Protein AF-A0A8H4PYW8-F1 (afdb_monomer_lite)

Structure (mmCIF, N/CA/C/O backbone):
data_AF-A0A8H4PYW8-F1
#
_entry.id   AF-A0A8H4PYW8-F1
#
loop_
_atom_site.group_PDB
_atom_site.id
_atom_site.type_symbol
_atom_site.label_atom_id
_atom_site.label_alt_id
_atom_site.label_comp_id
_atom_site.label_asym_id
_atom_site.label_entity_id
_atom_site.label_seq_id
_atom_site.pdbx_PDB_ins_code
_atom_site.Cartn_x
_atom_site.Cartn_y
_atom_site.Cartn_z
_atom_site.occupancy
_atom_site.B_iso_or_equiv
_atom_site.auth_seq_id
_atom_site.auth_comp_id
_atom_site.auth_asym_id
_atom_site.auth_atom_id
_atom_site.pdbx_PDB_model_num
ATOM 1 N N . MET A 1 1 ? -0.362 -22.012 23.861 1.00 47.41 1 MET A N 1
ATOM 2 C CA . MET A 1 1 ? -0.137 -21.809 22.407 1.00 47.41 1 MET A CA 1
ATOM 3 C C . MET A 1 1 ? -0.860 -20.597 21.807 1.00 47.41 1 MET A C 1
ATOM 5 O O . MET A 1 1 ? -0.408 -20.152 20.758 1.00 47.41 1 MET A O 1
ATOM 9 N N . LEU A 1 2 ? -1.910 -20.051 22.444 1.00 41.03 2 LEU A N 1
ATOM 10 C CA . LEU A 1 2 ? -2.675 -18.885 21.956 1.00 41.03 2 LEU A CA 1
ATOM 11 C C . LEU A 1 2 ? -2.054 -17.516 22.293 1.00 41.03 2 LEU A C 1
ATOM 13 O O . LEU A 1 2 ? -2.331 -16.542 21.608 1.00 41.03 2 LEU A O 1
ATOM 17 N N . ALA A 1 3 ? -1.161 -17.447 23.287 1.00 47.94 3 ALA A N 1
ATOM 18 C CA . ALA A 1 3 ? -0.503 -16.202 23.698 1.00 47.94 3 ALA A CA 1
ATOM 19 C C . ALA A 1 3 ? 0.300 -15.518 22.572 1.00 47.94 3 ALA A C 1
ATOM 21 O O . ALA A 1 3 ? 0.425 -14.303 22.570 1.00 47.94 3 ALA A O 1
ATOM 22 N N . ARG A 1 4 ? 0.776 -16.276 21.571 1.00 52.59 4 ARG A N 1
ATOM 23 C CA . ARG A 1 4 ? 1.506 -15.727 20.413 1.00 52.59 4 ARG A CA 1
ATOM 24 C C . ARG A 1 4 ? 0.641 -14.874 19.475 1.00 52.59 4 ARG A C 1
ATOM 26 O O . ARG A 1 4 ? 1.182 -14.115 18.685 1.00 52.59 4 ARG A O 1
ATOM 33 N N . PHE A 1 5 ? -0.682 -15.043 19.531 1.00 51.72 5 PHE A N 1
ATOM 34 C CA . PHE A 1 5 ? -1.642 -14.228 18.780 1.00 51.72 5 PHE A CA 1
ATOM 35 C C . PHE A 1 5 ? -2.118 -13.019 19.594 1.00 51.72 5 PHE A C 1
ATOM 37 O O . PHE A 1 5 ? -2.719 -12.105 19.044 1.00 51.72 5 PHE A O 1
ATOM 44 N N . ALA A 1 6 ? -1.843 -13.008 20.900 1.00 48.66 6 ALA A N 1
ATOM 45 C CA . ALA A 1 6 ? -2.397 -12.068 21.861 1.00 48.66 6 ALA A CA 1
ATOM 46 C C . ALA A 1 6 ? -1.345 -11.068 22.360 1.00 48.66 6 ALA A C 1
ATOM 48 O O . ALA A 1 6 ? -1.242 -10.858 23.557 1.00 48.66 6 ALA A O 1
ATOM 49 N N . THR A 1 7 ? -0.553 -10.457 21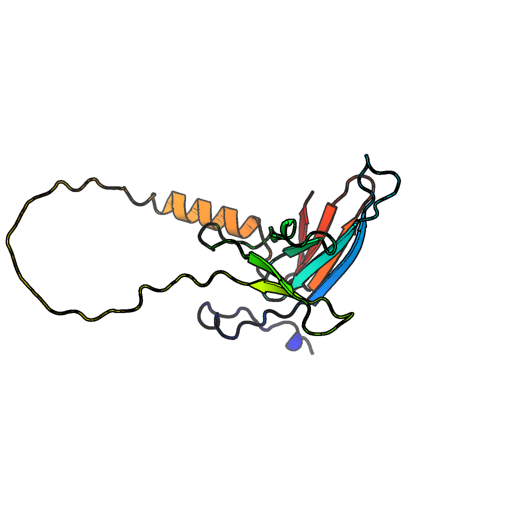.478 1.00 50.84 7 THR A N 1
ATOM 50 C CA . THR A 1 7 ? 0.334 -9.341 21.860 1.00 50.84 7 THR A CA 1
ATOM 51 C C . THR A 1 7 ? 0.672 -8.480 20.642 1.00 50.84 7 THR A C 1
ATOM 53 O O . THR A 1 7 ? 1.490 -8.886 19.818 1.00 50.84 7 THR A O 1
ATOM 56 N N . ASN A 1 8 ? 0.013 -7.329 20.481 1.00 47.19 8 ASN A N 1
ATOM 57 C CA . ASN A 1 8 ? 0.665 -6.006 20.472 1.00 47.19 8 ASN A CA 1
ATOM 58 C C . ASN A 1 8 ? -0.375 -4.896 20.210 1.00 47.19 8 ASN A C 1
ATOM 60 O O . ASN A 1 8 ? -0.427 -4.290 19.145 1.00 47.19 8 ASN A O 1
ATOM 64 N N . LEU A 1 9 ? -1.222 -4.615 21.204 1.00 48.62 9 LEU A N 1
ATOM 65 C CA . LEU A 1 9 ? -1.834 -3.289 21.320 1.00 48.62 9 LEU A CA 1
ATOM 66 C C . LEU A 1 9 ? -0.741 -2.361 21.869 1.00 48.62 9 LEU A C 1
ATOM 68 O O . LEU A 1 9 ? -0.713 -2.078 23.063 1.00 48.62 9 LEU A O 1
ATOM 72 N N . GLU A 1 10 ? 0.231 -1.992 21.030 1.00 50.31 10 GLU A N 1
ATOM 73 C CA . GLU A 1 10 ? 1.300 -1.079 21.439 1.00 50.31 10 GLU A CA 1
ATOM 74 C C . GLU A 1 10 ? 0.676 0.260 21.838 1.00 50.31 10 GLU A C 1
ATOM 76 O O . GLU A 1 10 ? 0.009 0.940 21.055 1.00 50.31 10 GLU A O 1
ATOM 81 N N . SER A 1 11 ? 0.867 0.615 23.105 1.00 42.97 11 SER A N 1
ATOM 82 C CA . SER A 1 11 ? 0.660 1.955 23.633 1.00 42.97 11 SER A CA 1
ATOM 83 C C . SER A 1 11 ? 1.424 2.968 22.776 1.00 42.97 11 SER A C 1
ATOM 85 O O . SER A 1 11 ? 2.576 2.727 22.434 1.00 42.97 11 SER A O 1
ATOM 87 N N . ASN A 1 12 ? 0.783 4.106 22.487 1.00 48.06 12 ASN A N 1
ATOM 88 C CA . ASN A 1 12 ? 1.201 5.252 21.652 1.00 48.06 12 ASN A CA 1
ATOM 89 C C . ASN A 1 12 ? 2.657 5.782 21.784 1.00 48.06 12 ASN A C 1
ATOM 91 O O . ASN A 1 12 ? 2.986 6.777 21.145 1.00 48.06 12 ASN A O 1
ATOM 95 N N . ASN A 1 13 ? 3.520 5.188 22.611 1.00 44.41 13 ASN A N 1
ATOM 96 C CA . ASN A 1 13 ? 4.840 5.698 22.974 1.00 44.41 13 ASN A CA 1
ATOM 97 C C . ASN A 1 13 ? 6.031 5.013 22.269 1.00 44.41 13 ASN A C 1
ATOM 99 O O . ASN A 1 13 ? 7.148 5.501 22.404 1.00 44.41 13 ASN A O 1
ATOM 103 N N . ASP A 1 14 ? 5.816 3.951 21.480 1.00 44.81 14 ASP A N 1
ATOM 104 C CA . ASP A 1 14 ? 6.881 3.244 20.737 1.00 44.81 14 ASP A CA 1
ATOM 105 C C . ASP A 1 14 ? 6.972 3.638 19.250 1.00 44.81 14 ASP A C 1
ATOM 107 O O . ASP A 1 14 ? 7.522 2.908 18.431 1.00 44.81 14 ASP A O 1
ATOM 111 N N . ALA A 1 15 ? 6.508 4.831 18.860 1.00 51.25 15 ALA A N 1
ATOM 112 C CA . ALA A 1 15 ? 6.540 5.293 17.461 1.00 51.25 15 ALA A CA 1
ATOM 113 C C . ALA A 1 15 ? 7.945 5.271 16.801 1.00 51.25 15 ALA A C 1
ATOM 115 O O . ALA A 1 15 ? 8.048 5.293 15.571 1.00 51.25 15 ALA A O 1
ATOM 116 N N . ALA A 1 16 ? 9.019 5.222 17.601 1.00 48.22 16 ALA A N 1
ATOM 117 C CA . ALA A 1 16 ? 10.402 5.098 17.138 1.00 48.22 16 ALA A CA 1
ATOM 118 C C . ALA A 1 16 ? 10.855 3.647 16.855 1.00 48.22 16 ALA A C 1
ATOM 120 O O . ALA A 1 16 ? 11.781 3.470 16.069 1.00 48.22 16 ALA A O 1
ATOM 121 N N . ASN A 1 17 ? 10.211 2.638 17.459 1.00 46.22 17 ASN A N 1
ATOM 122 C CA . ASN A 1 17 ? 10.558 1.211 17.349 1.00 46.22 17 ASN A CA 1
ATOM 1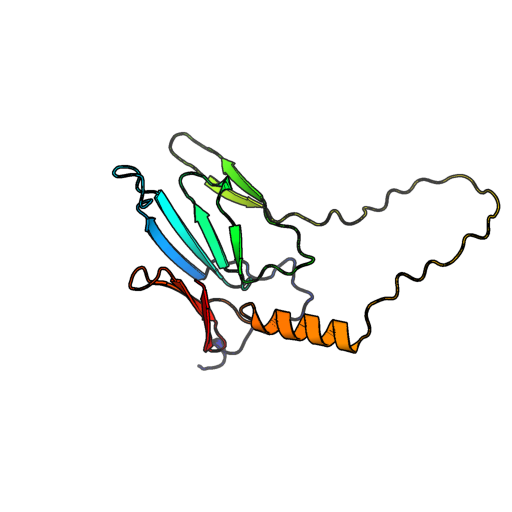23 C C . ASN A 1 17 ? 9.389 0.316 16.908 1.00 46.22 17 ASN A C 1
ATOM 125 O O 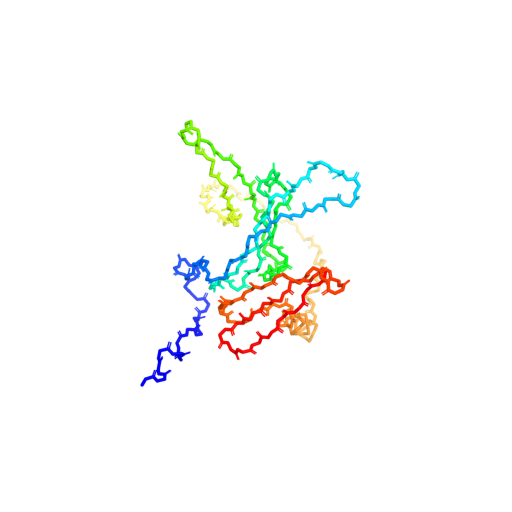. ASN A 1 17 ? 9.567 -0.898 16.817 1.00 46.22 17 ASN A O 1
ATOM 129 N N . ALA A 1 18 ? 8.220 0.896 16.624 1.00 55.94 18 ALA A N 1
ATOM 130 C CA . ALA A 1 18 ? 7.078 0.173 16.093 1.00 55.94 18 ALA A CA 1
ATOM 131 C C . ALA A 1 18 ? 7.517 -0.618 14.857 1.00 55.94 18 ALA A C 1
ATOM 133 O O . ALA A 1 18 ? 8.117 -0.062 13.929 1.00 55.94 18 ALA A O 1
ATOM 134 N N . ASP A 1 19 ? 7.243 -1.920 14.871 1.00 64.75 19 ASP A N 1
ATOM 135 C CA . ASP A 1 19 ? 7.465 -2.808 13.739 1.00 64.75 19 ASP A CA 1
ATOM 136 C C . ASP A 1 19 ? 6.820 -2.167 12.495 1.00 64.75 19 ASP A C 1
ATOM 138 O O . ASP A 1 19 ? 5.608 -1.984 12.435 1.00 64.75 19 ASP A O 1
ATOM 142 N N . ARG A 1 20 ? 7.633 -1.748 11.518 1.00 70.00 20 ARG A N 1
ATOM 143 C CA . ARG A 1 20 ? 7.171 -1.280 10.194 1.00 70.00 20 ARG A CA 1
ATOM 144 C C . ARG A 1 20 ? 7.346 -2.368 9.138 1.00 70.00 20 ARG A C 1
ATOM 146 O O . ARG A 1 20 ? 7.391 -2.080 7.944 1.00 70.00 20 ARG A O 1
ATOM 153 N N . GLY A 1 21 ? 7.513 -3.614 9.577 1.00 84.69 21 GLY A N 1
ATOM 154 C CA . GLY A 1 21 ? 7.703 -4.754 8.704 1.00 84.69 21 GLY A CA 1
ATOM 155 C C . GLY A 1 21 ? 6.516 -4.933 7.767 1.00 84.69 21 GLY A C 1
ATOM 156 O O . GLY A 1 21 ? 5.359 -4.964 8.198 1.00 84.69 21 GLY A O 1
ATOM 157 N N . VAL A 1 22 ? 6.827 -5.083 6.481 1.00 92.81 22 VAL A N 1
ATOM 158 C CA . VAL A 1 22 ? 5.880 -5.578 5.483 1.00 92.81 22 VAL A CA 1
ATOM 159 C C . VAL A 1 22 ? 5.548 -7.025 5.835 1.00 92.81 22 VAL A C 1
ATOM 161 O O . VAL A 1 22 ? 6.446 -7.841 6.044 1.00 92.81 22 VAL A O 1
ATOM 164 N N . ARG A 1 23 ? 4.255 -7.334 5.925 1.00 94.56 23 ARG A N 1
ATOM 165 C CA . ARG A 1 23 ? 3.742 -8.677 6.250 1.00 94.56 23 ARG A CA 1
ATOM 166 C C . ARG A 1 23 ? 2.848 -9.239 5.157 1.00 94.56 23 ARG A C 1
ATOM 168 O O . ARG A 1 23 ? 2.787 -10.451 5.004 1.00 94.56 23 ARG A O 1
ATOM 175 N N . ALA A 1 24 ? 2.218 -8.356 4.393 1.00 96.62 24 ALA A N 1
ATOM 176 C CA . ALA A 1 24 ? 1.408 -8.679 3.237 1.00 96.62 24 ALA A CA 1
ATOM 177 C C . ALA A 1 24 ? 2.003 -7.996 2.008 1.00 96.62 24 ALA A C 1
ATOM 179 O O . ALA A 1 24 ? 2.337 -6.808 2.049 1.00 96.62 24 ALA A O 1
ATOM 180 N N . MET A 1 25 ? 2.132 -8.741 0.919 1.00 96.56 25 MET A N 1
ATOM 181 C CA . MET A 1 25 ? 2.643 -8.229 -0.343 1.00 96.56 25 MET A CA 1
ATOM 182 C C . MET A 1 25 ? 2.008 -8.995 -1.493 1.00 96.56 25 MET A C 1
ATOM 184 O O . MET A 1 25 ? 2.041 -10.222 -1.523 1.00 96.56 25 MET A O 1
ATOM 188 N N . VAL A 1 26 ? 1.506 -8.255 -2.470 1.00 96.56 26 VAL A N 1
ATOM 189 C CA . VAL A 1 26 ? 1.075 -8.782 -3.762 1.00 96.56 26 VAL A CA 1
ATOM 190 C C . VAL A 1 26 ? 1.822 -8.041 -4.856 1.00 96.56 26 VAL A C 1
ATOM 192 O O . VAL A 1 26 ? 2.078 -6.841 -4.753 1.00 96.56 26 VAL A O 1
ATOM 195 N N . VAL A 1 27 ? 2.181 -8.767 -5.903 1.00 95.19 27 VAL A N 1
ATOM 196 C CA . VAL A 1 27 ? 2.810 -8.227 -7.106 1.00 95.19 27 VAL A CA 1
ATOM 197 C C . VAL A 1 27 ? 1.962 -8.609 -8.299 1.00 95.19 27 VAL A C 1
ATOM 199 O O . VAL A 1 27 ? 1.400 -9.703 -8.342 1.00 95.19 27 VAL A O 1
ATOM 202 N N . GLY A 1 28 ? 1.875 -7.713 -9.267 1.00 91.69 28 GLY A N 1
ATOM 203 C CA . GLY A 1 28 ? 1.091 -7.946 -10.465 1.00 91.69 28 GLY A CA 1
ATOM 204 C C . GLY A 1 28 ? 1.584 -7.109 -11.627 1.00 91.69 28 GLY A C 1
ATOM 205 O O . GLY A 1 28 ? 2.486 -6.278 -11.500 1.00 91.69 28 GLY A O 1
ATOM 206 N N . THR A 1 29 ? 0.983 -7.353 -12.782 1.00 89.62 29 THR A N 1
ATOM 207 C CA . THR A 1 29 ? 1.190 -6.538 -13.974 1.00 89.62 29 THR A CA 1
ATOM 208 C C . THR A 1 29 ? -0.166 -6.119 -14.503 1.00 89.62 29 THR A C 1
ATOM 210 O O . THR A 1 29 ? -0.926 -6.977 -14.940 1.00 89.62 29 THR A O 1
ATOM 213 N N . GLY A 1 30 ? -0.462 -4.824 -14.478 1.00 77.56 30 GLY A N 1
ATOM 214 C CA . GLY A 1 30 ? -1.684 -4.283 -15.063 1.00 77.56 30 GLY A CA 1
ATOM 215 C C . GLY A 1 30 ? -1.475 -3.951 -16.537 1.00 77.56 30 GLY A C 1
ATOM 216 O O . GLY A 1 30 ? -0.407 -3.463 -16.917 1.00 77.56 30 GLY A O 1
ATOM 217 N N . ALA A 1 31 ? -2.484 -4.196 -17.368 1.00 66.38 31 ALA A N 1
ATOM 218 C CA . ALA A 1 31 ? -2.585 -3.548 -18.670 1.00 66.38 31 ALA A CA 1
ATOM 219 C C . ALA A 1 31 ? -3.306 -2.211 -18.467 1.00 66.38 31 ALA A C 1
ATOM 221 O O . ALA A 1 31 ? -4.386 -2.181 -17.881 1.00 66.38 31 ALA A O 1
ATOM 222 N N . ALA A 1 32 ? -2.724 -1.102 -18.923 1.00 59.47 32 ALA A N 1
ATOM 223 C CA . ALA A 1 32 ? -3.515 0.112 -19.080 1.00 59.47 32 ALA A CA 1
ATOM 224 C C . ALA A 1 32 ? -4.511 -0.148 -20.223 1.00 59.47 32 ALA A C 1
ATOM 226 O O . ALA A 1 32 ? -4.072 -0.499 -21.317 1.00 59.47 32 ALA A O 1
ATOM 227 N N . GLU A 1 33 ? -5.816 -0.002 -19.973 1.00 57.84 33 GLU A N 1
ATOM 228 C CA . GLU A 1 33 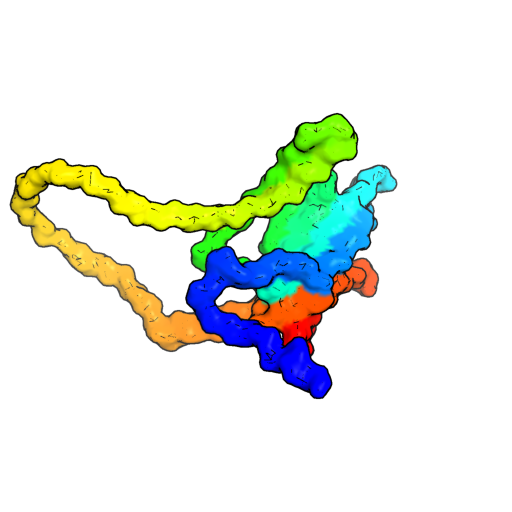? -6.908 -0.273 -20.935 1.00 57.84 33 GLU A CA 1
ATOM 229 C C . GLU A 1 33 ? -6.652 0.334 -22.337 1.00 57.84 33 GLU A C 1
ATOM 231 O O . GLU A 1 33 ? -7.022 -0.255 -23.351 1.00 57.84 33 GLU A O 1
ATOM 236 N N . ASP A 1 34 ? -5.918 1.452 -22.409 1.00 57.19 34 ASP A N 1
ATOM 237 C CA . ASP A 1 34 ? -5.612 2.174 -23.651 1.00 57.19 34 ASP A CA 1
ATOM 238 C C . ASP A 1 34 ? -4.226 1.883 -24.268 1.00 57.19 34 ASP A C 1
ATOM 240 O O . ASP A 1 34 ? -3.918 2.373 -25.357 1.00 57.19 34 ASP A O 1
ATOM 244 N N . SER A 1 35 ? -3.362 1.093 -23.619 1.00 52.25 35 SER A N 1
ATOM 245 C CA . SER A 1 35 ? -1.998 0.828 -24.097 1.00 52.25 35 SER A CA 1
ATOM 246 C C . SER A 1 35 ? -1.780 -0.661 -24.330 1.00 52.25 35 SER A C 1
ATOM 248 O O . SER A 1 35 ? -1.434 -1.414 -23.423 1.00 52.25 35 SER A O 1
ATOM 250 N N . ARG A 1 36 ? -1.955 -1.085 -25.587 1.00 53.31 36 ARG A N 1
ATOM 251 C CA . ARG A 1 36 ? -1.866 -2.493 -26.014 1.00 53.31 36 ARG A CA 1
ATOM 252 C C . ARG A 1 36 ? -0.519 -3.171 -25.715 1.00 53.31 36 ARG A C 1
ATOM 254 O O . ARG A 1 36 ? -0.464 -4.394 -25.768 1.00 53.31 36 ARG A O 1
ATOM 261 N N . ASP A 1 37 ? 0.517 -2.414 -25.342 1.00 54.84 37 ASP A N 1
ATOM 262 C CA . ASP A 1 37 ? 1.886 -2.923 -25.219 1.00 54.84 37 ASP A CA 1
ATOM 263 C C . ASP A 1 37 ? 2.595 -2.613 -23.885 1.00 54.84 37 ASP A C 1
ATOM 265 O O . ASP A 1 37 ? 3.654 -3.185 -23.623 1.00 54.84 37 ASP A O 1
ATOM 269 N N . VAL A 1 38 ? 2.046 -1.762 -23.003 1.00 59.88 38 VAL A N 1
ATOM 270 C CA . VAL A 1 38 ? 2.731 -1.397 -21.746 1.00 59.88 38 VAL A CA 1
ATOM 271 C C . VAL A 1 38 ? 2.070 -2.080 -20.554 1.00 59.88 38 VAL A C 1
ATOM 273 O O . VAL A 1 38 ? 1.098 -1.596 -19.978 1.00 59.88 38 VAL A O 1
ATOM 276 N N . ARG A 1 39 ? 2.631 -3.229 -20.163 1.00 69.56 39 ARG A N 1
ATOM 277 C CA . ARG A 1 39 ? 2.326 -3.852 -18.872 1.00 69.56 39 ARG A CA 1
ATOM 278 C C . ARG A 1 39 ? 3.065 -3.102 -17.772 1.00 69.56 39 ARG A C 1
ATOM 280 O O . ARG A 1 39 ? 4.295 -3.107 -17.734 1.00 69.56 39 ARG A O 1
ATOM 287 N N . HIS A 1 40 ? 2.318 -2.483 -16.870 1.00 83.06 40 HIS A N 1
ATOM 288 C CA . HIS A 1 40 ? 2.874 -1.801 -15.710 1.00 83.06 40 HIS A CA 1
ATOM 289 C C . H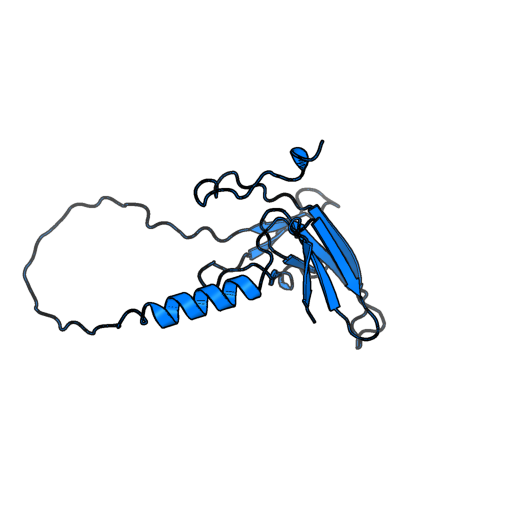IS A 1 40 ? 3.009 -2.797 -14.564 1.00 83.06 40 HIS A C 1
ATOM 291 O O . HIS A 1 40 ? 2.011 -3.326 -14.073 1.00 83.06 40 HIS A O 1
ATOM 297 N N . ALA A 1 41 ? 4.246 -3.080 -14.157 1.00 91.00 41 ALA A N 1
ATOM 298 C CA . ALA A 1 41 ? 4.494 -3.858 -12.953 1.00 91.00 41 ALA A CA 1
ATOM 299 C C . ALA A 1 41 ? 4.153 -3.011 -11.726 1.00 91.00 41 ALA A C 1
ATOM 301 O O . ALA A 1 41 ? 4.609 -1.873 -11.599 1.00 91.00 41 ALA A O 1
ATOM 302 N N . TYR A 1 42 ? 3.374 -3.583 -10.819 1.00 93.75 42 TYR A N 1
ATOM 303 C CA . TYR A 1 42 ? 3.005 -2.941 -9.571 1.00 93.75 42 TYR A CA 1
ATOM 304 C C . TYR A 1 42 ? 3.176 -3.898 -8.398 1.00 93.75 42 TYR A C 1
ATOM 306 O O . TYR A 1 42 ? 3.258 -5.121 -8.544 1.00 93.75 42 TYR A O 1
ATOM 314 N N . MET A 1 43 ? 3.203 -3.313 -7.211 1.00 95.94 43 MET A N 1
ATOM 315 C CA . MET A 1 43 ? 3.175 -4.027 -5.950 1.00 95.94 43 MET A CA 1
ATOM 316 C C . MET A 1 43 ? 2.192 -3.328 -5.015 1.00 95.94 43 MET A C 1
ATOM 318 O O . MET A 1 43 ? 2.102 -2.105 -5.007 1.00 95.94 43 MET A O 1
ATOM 322 N N . ALA A 1 44 ? 1.466 -4.086 -4.204 1.00 96.69 44 ALA A N 1
ATOM 323 C CA . ALA A 1 44 ? 0.744 -3.537 -3.067 1.00 96.69 44 ALA A CA 1
ATOM 324 C C . ALA A 1 44 ? 1.216 -4.218 -1.785 1.00 96.69 44 ALA A C 1
ATOM 326 O O . ALA A 1 44 ? 1.458 -5.424 -1.767 1.00 96.69 44 ALA A O 1
ATOM 327 N N . THR A 1 45 ? 1.393 -3.437 -0.723 1.00 97.06 45 THR A N 1
ATOM 328 C CA . THR A 1 45 ? 1.952 -3.927 0.543 1.00 97.06 45 THR A CA 1
ATOM 329 C C . THR A 1 45 ? 1.134 -3.463 1.732 1.00 97.06 45 THR A C 1
ATOM 331 O O . THR A 1 45 ? 0.665 -2.325 1.745 1.00 97.06 45 THR A O 1
ATOM 334 N N . GLY A 1 46 ? 1.072 -4.300 2.761 1.00 96.19 46 GLY A N 1
ATOM 335 C CA . GLY A 1 46 ? 0.549 -3.970 4.082 1.00 96.19 46 GLY A CA 1
ATOM 336 C C . GLY A 1 46 ? 1.428 -4.548 5.187 1.00 96.19 46 GLY A C 1
ATOM 337 O O . GLY A 1 46 ? 2.228 -5.463 4.956 1.00 96.19 46 GLY A O 1
ATOM 338 N N . GLY A 1 47 ? 1.311 -4.016 6.400 1.00 94.00 47 GLY A N 1
ATOM 339 C CA . GLY A 1 47 ? 2.122 -4.507 7.505 1.00 94.00 47 GLY A CA 1
ATOM 340 C C . GLY A 1 47 ? 1.708 -4.022 8.884 1.00 94.00 47 GLY A C 1
ATOM 341 O O . GLY A 1 47 ? 0.564 -3.636 9.134 1.00 94.00 47 GLY A O 1
ATOM 342 N N . SER A 1 48 ? 2.676 -4.069 9.794 1.00 91.50 48 SER A N 1
ATOM 343 C CA . SER A 1 48 ? 2.503 -3.730 11.211 1.00 91.50 48 SER A CA 1
ATOM 344 C C . SER A 1 48 ? 2.184 -2.255 11.468 1.00 91.50 48 SER A C 1
ATOM 346 O O . SER A 1 48 ? 1.578 -1.929 12.485 1.00 91.50 48 SER A O 1
ATOM 348 N N . ASP A 1 49 ? 2.506 -1.370 10.523 1.00 89.19 49 ASP A N 1
ATOM 349 C CA . ASP A 1 49 ? 2.148 0.048 10.587 1.00 89.19 49 ASP A CA 1
ATOM 350 C C . ASP A 1 49 ? 0.716 0.345 10.122 1.00 89.19 49 ASP A C 1
ATOM 352 O O . ASP A 1 49 ? 0.318 1.508 10.078 1.00 89.19 49 ASP A O 1
ATOM 356 N N . LYS A 1 50 ? -0.060 -0.710 9.824 1.00 92.62 50 LYS A N 1
ATOM 357 C CA . LYS A 1 50 ? -1.503 -0.661 9.538 1.00 92.62 50 LYS A CA 1
ATOM 358 C C . LYS A 1 50 ? -1.848 0.116 8.266 1.00 92.62 50 LYS A C 1
ATOM 360 O O . LYS A 1 50 ? -3.010 0.446 8.032 1.00 92.62 50 LYS A O 1
ATOM 365 N N . LYS A 1 51 ? -0.840 0.396 7.438 1.00 93.50 51 LYS A N 1
ATOM 366 C CA . LYS A 1 51 ? -0.974 1.134 6.187 1.00 93.50 51 LYS A CA 1
ATOM 367 C C . LYS A 1 51 ? -0.968 0.198 5.002 1.00 93.50 51 LYS A C 1
ATOM 369 O O . LYS A 1 51 ? -0.204 -0.766 4.965 1.00 93.50 51 LYS A O 1
ATOM 374 N N . LEU A 1 52 ? -1.769 0.548 4.005 1.00 96.00 52 LEU A N 1
ATOM 375 C CA . LEU A 1 52 ? -1.737 -0.084 2.699 1.00 96.00 52 LEU A CA 1
ATOM 376 C C . LEU A 1 52 ? -1.094 0.860 1.693 1.00 96.00 52 LEU A C 1
ATOM 378 O O . LEU A 1 52 ? -1.463 2.033 1.591 1.00 96.00 52 LEU A O 1
ATOM 382 N N . ARG A 1 53 ? -0.118 0.334 0.959 1.00 95.81 53 ARG A N 1
ATOM 383 C CA . ARG A 1 53 ? 0.664 1.078 -0.028 1.00 95.81 53 ARG A CA 1
ATOM 384 C C . ARG A 1 53 ? 0.520 0.453 -1.391 1.00 95.81 53 ARG A C 1
ATOM 386 O O . ARG A 1 53 ? 0.563 -0.770 -1.507 1.00 95.81 53 ARG A O 1
ATOM 393 N N . PHE A 1 54 ? 0.417 1.303 -2.395 1.00 95.94 54 PHE A N 1
ATOM 394 C CA . PHE A 1 54 ? 0.564 0.957 -3.793 1.00 95.94 54 PHE A CA 1
ATOM 395 C C . PHE A 1 54 ? 1.928 1.438 -4.283 1.00 95.94 54 PHE A C 1
ATOM 397 O O . PHE A 1 54 ? 2.349 2.551 -3.967 1.00 95.94 54 PHE A O 1
ATOM 404 N N . TRP A 1 55 ? 2.601 0.593 -5.050 1.00 96.31 55 TRP A N 1
ATOM 405 C CA . TRP A 1 55 ? 3.912 0.832 -5.626 1.00 96.31 55 TRP A CA 1
ATOM 406 C C . TRP A 1 55 ? 3.825 0.631 -7.135 1.00 96.31 55 TRP A C 1
ATOM 408 O O . TRP A 1 55 ? 3.655 -0.496 -7.603 1.00 96.31 55 TRP A O 1
ATOM 418 N N . ASP A 1 56 ? 3.983 1.707 -7.893 1.00 93.44 56 ASP A N 1
ATOM 419 C CA . ASP A 1 56 ? 4.202 1.639 -9.335 1.00 93.44 56 ASP A CA 1
ATOM 420 C C . ASP A 1 56 ? 5.706 1.465 -9.572 1.00 93.44 56 ASP A C 1
ATOM 422 O O . ASP A 1 56 ? 6.513 2.358 -9.308 1.00 93.44 56 ASP A O 1
ATOM 426 N N . ILE A 1 57 ? 6.102 0.274 -10.023 1.00 91.50 57 ILE A N 1
ATOM 427 C CA . ILE A 1 57 ? 7.518 -0.080 -10.171 1.00 91.50 57 ILE A CA 1
ATOM 428 C C . ILE A 1 57 ? 8.150 0.649 -11.364 1.00 91.50 57 ILE A C 1
ATOM 430 O O . ILE A 1 57 ? 9.361 0.874 -11.366 1.00 91.50 57 ILE A O 1
ATOM 434 N N . GLY A 1 58 ? 7.351 1.021 -12.369 1.00 87.56 58 GLY A N 1
ATOM 435 C CA . GLY A 1 58 ? 7.823 1.737 -13.553 1.00 87.56 58 GLY A CA 1
ATOM 436 C C . GLY A 1 58 ? 7.880 3.253 -13.367 1.00 87.56 58 GLY A C 1
ATOM 437 O O . GLY A 1 58 ? 8.685 3.912 -14.024 1.00 87.56 58 GLY A O 1
ATOM 438 N N . ARG A 1 59 ? 7.029 3.801 -12.494 1.00 90.25 59 ARG A N 1
ATOM 439 C CA . ARG A 1 59 ? 6.884 5.238 -12.224 1.00 90.25 59 ARG A CA 1
ATOM 440 C C . ARG A 1 59 ? 6.628 5.460 -10.744 1.00 90.25 59 ARG A C 1
ATOM 442 O O . ARG A 1 59 ? 5.489 5.608 -10.308 1.00 90.25 59 ARG A O 1
ATOM 449 N N . ILE A 1 60 ? 7.698 5.460 -9.957 1.00 94.25 60 ILE A N 1
ATOM 450 C CA . ILE A 1 60 ? 7.600 5.477 -8.498 1.00 94.25 60 ILE A CA 1
ATOM 451 C C . ILE A 1 60 ? 6.792 6.672 -7.959 1.00 94.25 60 ILE A C 1
ATOM 453 O O . ILE A 1 60 ? 6.170 6.563 -6.907 1.00 94.25 60 ILE A O 1
ATOM 457 N N . GLU A 1 61 ? 6.747 7.784 -8.691 1.00 91.50 61 GLU A N 1
ATOM 458 C CA . GLU A 1 61 ? 5.959 8.980 -8.394 1.00 91.50 61 GLU A CA 1
ATOM 459 C C . GLU A 1 61 ? 4.441 8.740 -8.330 1.00 91.50 61 GLU A C 1
ATOM 461 O O . GLU A 1 61 ? 3.739 9.508 -7.676 1.00 91.50 61 GLU A O 1
ATOM 466 N N . ASN A 1 62 ? 3.943 7.668 -8.954 1.00 92.69 62 ASN A N 1
ATOM 467 C CA . ASN A 1 62 ? 2.542 7.243 -8.881 1.00 92.69 62 ASN A CA 1
ATOM 468 C C . ASN A 1 62 ? 2.242 6.393 -7.631 1.00 92.69 62 ASN A C 1
ATOM 470 O O . ASN A 1 62 ? 1.100 5.988 -7.413 1.00 92.69 62 ASN A O 1
ATOM 474 N N . SER A 1 63 ? 3.260 6.073 -6.829 1.00 95.56 63 SER A N 1
ATOM 475 C CA . SER A 1 63 ? 3.114 5.272 -5.611 1.00 95.56 63 SER A CA 1
ATOM 476 C C . SER A 1 63 ? 2.519 6.093 -4.473 1.00 95.56 63 SER A C 1
ATOM 478 O O . SER A 1 63 ? 2.687 7.311 -4.403 1.00 95.56 63 SER A O 1
ATOM 480 N N . GLY A 1 64 ? 1.842 5.427 -3.541 1.00 95.38 64 GLY A N 1
ATOM 481 C CA . GLY A 1 64 ? 1.146 6.119 -2.465 1.00 95.38 64 GLY A CA 1
ATOM 482 C C . GLY A 1 64 ? 0.596 5.206 -1.383 1.00 95.38 64 GLY A C 1
ATOM 483 O O . GLY A 1 64 ? 0.398 4.008 -1.584 1.00 95.38 64 GLY A O 1
ATOM 484 N N . VAL A 1 65 ? 0.302 5.802 -0.229 1.00 94.94 65 VAL A N 1
ATOM 485 C CA . VAL A 1 65 ? -0.515 5.179 0.818 1.00 94.94 65 VAL A CA 1
ATOM 486 C C . VAL A 1 65 ? -1.978 5.452 0.490 1.00 94.94 65 VAL A C 1
ATOM 488 O O . VAL A 1 65 ? -2.375 6.613 0.426 1.00 94.94 65 VAL A O 1
ATOM 491 N N . TYR A 1 66 ? -2.774 4.402 0.306 1.00 93.94 66 TYR A N 1
ATOM 492 C CA . TYR A 1 66 ? -4.208 4.532 0.016 1.00 93.94 66 TYR A CA 1
ATOM 493 C C . TYR A 1 66 ? -5.102 4.171 1.212 1.00 93.94 66 TYR A C 1
ATOM 495 O O . TYR A 1 66 ? -6.286 4.491 1.207 1.00 93.94 66 TYR A O 1
ATOM 503 N N . SER A 1 67 ? -4.549 3.552 2.263 1.00 93.94 67 SER A N 1
ATOM 504 C CA . SER A 1 67 ? -5.241 3.345 3.544 1.00 93.94 67 SER A CA 1
ATOM 505 C C . SER A 1 67 ? -4.273 3.445 4.725 1.00 93.94 67 SER A C 1
ATOM 507 O O . SER A 1 67 ? -3.101 3.085 4.609 1.00 93.94 67 SER A O 1
ATOM 509 N N . GLY A 1 68 ? -4.767 3.932 5.866 1.00 91.12 68 GLY A N 1
ATOM 510 C CA . GLY A 1 68 ? -4.010 4.058 7.118 1.00 91.12 68 GLY A CA 1
ATOM 511 C C . GLY A 1 68 ? -3.197 5.347 7.271 1.00 91.12 68 GLY A C 1
ATOM 512 O O . GLY A 1 68 ? -2.455 5.475 8.243 1.00 91.12 68 GLY A O 1
ATOM 513 N N . LEU A 1 69 ? -3.315 6.306 6.345 1.00 89.44 69 LEU A N 1
ATOM 514 C CA . LEU A 1 69 ? -2.741 7.644 6.514 1.00 89.44 69 LEU A CA 1
ATOM 515 C C . LEU A 1 69 ? -3.690 8.514 7.348 1.00 89.44 69 LEU A C 1
ATOM 517 O O . LEU A 1 69 ? -4.857 8.682 6.992 1.00 89.44 69 LEU A O 1
ATOM 521 N N . LEU A 1 70 ? -3.197 9.075 8.452 1.00 84.94 70 LEU A N 1
ATOM 522 C CA . LEU A 1 70 ? -3.985 10.006 9.261 1.00 84.94 70 LEU A CA 1
ATOM 523 C C . LEU A 1 70 ? -4.068 11.378 8.567 1.00 84.94 70 LEU A C 1
ATOM 525 O O . LEU A 1 70 ? -3.095 11.784 7.937 1.00 84.94 70 LEU A O 1
ATOM 529 N N . PRO A 1 71 ? -5.164 12.147 8.720 1.00 80.25 71 PRO A N 1
ATOM 530 C CA . PRO A 1 71 ? -5.302 13.445 8.046 1.00 80.25 71 PRO A CA 1
ATOM 531 C C . PRO A 1 71 ? -4.230 14.482 8.394 1.00 80.25 71 PRO A C 1
ATOM 533 O O . PRO A 1 71 ? -3.898 15.317 7.560 1.00 80.25 71 PRO A O 1
ATOM 536 N N . ASP A 1 72 ? -3.682 14.418 9.609 1.00 83.69 72 ASP A N 1
ATOM 537 C CA . ASP A 1 72 ? -2.617 15.319 10.065 1.00 83.69 72 ASP A CA 1
ATOM 538 C C . ASP A 1 72 ? -1.208 14.760 9.780 1.00 83.69 72 ASP A C 1
ATOM 540 O O . ASP A 1 72 ? -0.201 15.404 10.086 1.00 83.69 72 ASP A O 1
ATOM 544 N N . GLU A 1 73 ? -1.108 13.550 9.219 1.00 85.88 73 GLU A N 1
ATOM 545 C CA . GLU A 1 73 ? 0.169 12.934 8.880 1.00 85.88 73 GLU A CA 1
ATOM 546 C C . GLU A 1 73 ? 0.649 13.413 7.501 1.00 85.88 73 GLU A C 1
ATOM 548 O O . GLU A 1 73 ? -0.103 13.366 6.525 1.00 85.88 73 GLU A O 1
ATOM 553 N N . PRO A 1 74 ? 1.907 13.867 7.373 1.00 88.62 74 PRO A N 1
ATOM 554 C CA . PRO A 1 74 ? 2.416 14.320 6.089 1.00 88.62 74 PRO A CA 1
ATOM 555 C C . PRO A 1 74 ? 2.542 13.154 5.098 1.00 88.62 74 PRO A C 1
ATOM 557 O O . PRO A 1 74 ? 2.992 12.063 5.459 1.00 88.62 74 PRO A O 1
ATOM 560 N N . LEU A 1 75 ? 2.206 13.407 3.827 1.00 90.62 75 LEU A N 1
ATOM 561 C CA . LEU A 1 75 ? 2.308 12.387 2.784 1.00 90.62 75 LEU A CA 1
ATOM 562 C C . LEU A 1 75 ? 3.760 11.894 2.647 1.00 90.62 75 LEU A C 1
ATOM 564 O O . LEU A 1 75 ? 4.696 12.707 2.638 1.00 90.62 75 LEU A O 1
ATOM 568 N N . PRO A 1 76 ? 3.971 10.574 2.523 1.00 92.31 76 PRO A N 1
ATOM 569 C CA . PRO A 1 76 ? 5.286 10.038 2.228 1.00 92.31 76 PRO A CA 1
ATOM 570 C C . PRO A 1 76 ? 5.755 10.472 0.838 1.00 92.31 76 PRO A C 1
ATOM 572 O O . PRO A 1 76 ? 4.963 10.676 -0.079 1.00 92.31 76 PRO A O 1
ATOM 575 N N . THR A 1 77 ? 7.071 10.589 0.677 1.00 93.69 77 THR A N 1
ATOM 576 C CA . THR A 1 77 ? 7.700 10.800 -0.632 1.00 93.69 77 THR A CA 1
ATOM 577 C C . THR A 1 77 ? 8.320 9.496 -1.101 1.00 93.69 77 THR A C 1
ATOM 579 O O . THR A 1 77 ? 9.005 8.830 -0.323 1.00 93.69 77 THR A O 1
ATOM 582 N N . TYR A 1 78 ? 8.133 9.158 -2.371 1.00 95.06 78 TYR A N 1
ATOM 583 C CA . TYR A 1 78 ? 8.721 7.970 -2.973 1.00 95.06 78 TYR A CA 1
ATOM 584 C C . TYR A 1 78 ? 9.847 8.359 -3.924 1.00 95.06 78 TYR A C 1
ATOM 586 O O . TYR A 1 78 ? 9.745 9.346 -4.650 1.00 95.06 78 TYR A O 1
ATOM 594 N N . MET A 1 79 ? 10.950 7.617 -3.879 1.00 95.12 79 MET A N 1
ATOM 595 C CA . MET A 1 79 ? 12.131 7.905 -4.689 1.00 95.12 79 MET A CA 1
ATOM 596 C C . MET A 1 79 ? 12.771 6.624 -5.203 1.00 95.12 79 MET A C 1
ATOM 598 O O . MET A 1 79 ? 12.807 5.608 -4.506 1.00 95.12 79 MET A O 1
ATOM 602 N N . THR A 1 80 ? 13.352 6.721 -6.393 1.00 95.50 80 THR A N 1
ATOM 603 C CA . THR A 1 80 ? 14.185 5.681 -6.991 1.00 95.50 80 THR A CA 1
ATOM 604 C C . THR A 1 80 ? 15.655 6.064 -6.880 1.00 95.50 80 THR A C 1
ATOM 606 O O . THR A 1 80 ? 16.036 7.216 -7.083 1.00 95.50 80 THR A O 1
ATOM 609 N N . SER A 1 81 ? 16.500 5.086 -6.568 1.00 94.94 81 SER A N 1
ATOM 610 C CA . SER A 1 81 ? 17.956 5.213 -6.597 1.00 94.94 81 SER A CA 1
ATOM 611 C C . SER A 1 81 ? 18.592 3.999 -7.269 1.00 94.94 81 SER A C 1
ATOM 613 O O . SER A 1 81 ? 17.995 2.921 -7.315 1.00 94.94 81 SER A O 1
ATOM 615 N N . HIS A 1 82 ? 19.818 4.165 -7.766 1.00 96.12 82 HIS A N 1
ATOM 616 C CA . HIS A 1 82 ? 20.585 3.105 -8.424 1.00 96.12 82 HIS A CA 1
ATOM 617 C C . HIS A 1 82 ? 21.938 2.930 -7.724 1.00 96.12 82 HIS A C 1
ATOM 619 O O . HIS A 1 82 ? 22.929 3.518 -8.159 1.00 96.12 82 HIS A O 1
ATOM 625 N N . PRO A 1 83 ? 22.002 2.178 -6.607 1.00 94.69 83 PRO A N 1
ATOM 626 C CA . PRO A 1 83 ? 23.237 2.036 -5.834 1.00 94.69 83 PRO A CA 1
ATOM 627 C C . PRO A 1 83 ? 24.383 1.408 -6.632 1.00 94.69 83 PRO A C 1
ATOM 629 O O . PRO A 1 83 ? 25.546 1.731 -6.412 1.00 94.69 83 PRO A O 1
ATOM 632 N N . THR A 1 84 ? 24.053 0.496 -7.547 1.00 96.12 84 THR A N 1
ATOM 633 C CA . THR A 1 84 ? 24.991 -0.157 -8.465 1.00 96.12 84 THR A CA 1
ATOM 634 C C . THR A 1 84 ? 24.298 -0.431 -9.798 1.00 96.12 84 THR A C 1
ATOM 636 O O . THR A 1 84 ? 23.067 -0.406 -9.889 1.00 96.12 84 THR A O 1
ATOM 639 N N . THR A 1 85 ? 25.077 -0.697 -10.847 1.00 94.88 85 THR A N 1
ATOM 640 C CA . THR A 1 85 ? 24.541 -1.062 -12.163 1.00 94.88 85 THR A CA 1
ATOM 641 C C . THR A 1 85 ? 23.648 -2.297 -12.061 1.00 94.88 85 THR A C 1
ATOM 643 O O . THR A 1 85 ? 24.065 -3.328 -11.541 1.00 94.88 85 THR A O 1
ATOM 646 N N . GLY A 1 86 ? 22.426 -2.202 -12.583 1.00 92.69 86 GLY A N 1
ATOM 647 C CA . GLY A 1 86 ? 21.461 -3.305 -12.576 1.00 92.69 86 GLY A CA 1
ATOM 648 C C . GLY A 1 86 ? 20.662 -3.459 -11.279 1.00 92.69 86 GLY A C 1
ATOM 649 O O . GLY A 1 86 ? 19.785 -4.316 -11.225 1.00 92.69 86 GLY A O 1
ATOM 650 N N . VAL A 1 87 ? 20.905 -2.626 -10.259 1.00 94.69 87 VAL A N 1
ATOM 651 C CA . VAL A 1 87 ? 20.112 -2.606 -9.023 1.00 94.69 87 VAL A CA 1
ATOM 652 C C . VAL A 1 87 ? 19.344 -1.295 -8.925 1.00 94.69 87 VAL A C 1
ATOM 654 O O . VAL A 1 87 ? 19.930 -0.213 -8.893 1.00 94.69 87 VAL A O 1
ATOM 657 N N . THR A 1 88 ? 18.024 -1.405 -8.823 1.00 93.12 88 THR A N 1
ATOM 658 C CA . THR A 1 88 ? 17.116 -0.279 -8.597 1.00 93.12 88 THR A CA 1
ATOM 659 C C . THR A 1 88 ? 16.495 -0.423 -7.217 1.00 93.12 88 THR A C 1
ATOM 661 O O . THR A 1 88 ? 15.916 -1.460 -6.901 1.00 93.12 88 THR A O 1
ATOM 664 N N . VAL A 1 89 ? 16.618 0.613 -6.392 1.00 95.06 89 VAL A N 1
ATOM 665 C CA . VAL A 1 89 ? 16.014 0.667 -5.060 1.00 95.06 89 VAL A CA 1
ATOM 666 C C . VAL A 1 89 ? 14.948 1.745 -5.057 1.00 95.06 89 VAL A C 1
ATOM 668 O O . VAL A 1 89 ? 15.253 2.932 -5.176 1.00 95.06 89 VAL A O 1
ATOM 671 N N . ASN A 1 90 ? 13.707 1.305 -4.886 1.00 94.81 90 ASN A N 1
ATOM 672 C CA . ASN A 1 90 ? 12.559 2.159 -4.638 1.00 94.81 90 ASN A CA 1
ATOM 673 C C . ASN A 1 90 ? 12.342 2.259 -3.130 1.00 94.81 90 ASN A C 1
ATOM 675 O O . ASN A 1 90 ? 12.265 1.238 -2.446 1.00 94.81 90 ASN A O 1
ATOM 679 N N . ALA A 1 91 ? 12.279 3.480 -2.610 1.00 93.69 91 ALA A N 1
ATOM 680 C CA . ALA A 1 91 ? 12.174 3.727 -1.181 1.00 93.69 91 ALA A CA 1
ATOM 681 C C . ALA A 1 91 ? 11.058 4.722 -0.863 1.00 93.69 91 ALA A C 1
ATOM 683 O O . ALA A 1 91 ? 10.921 5.759 -1.513 1.00 93.69 91 ALA A O 1
ATOM 684 N N . GLU A 1 92 ? 10.309 4.415 0.193 1.00 92.81 92 GLU A N 1
ATOM 685 C CA . GLU A 1 92 ? 9.412 5.354 0.856 1.00 92.81 92 GLU A CA 1
ATOM 686 C C . GLU A 1 92 ? 10.188 6.139 1.914 1.00 92.81 92 GLU A C 1
ATOM 688 O O . GLU A 1 92 ? 10.840 5.569 2.793 1.00 92.81 92 GLU A O 1
ATOM 693 N N . LYS A 1 93 ? 10.078 7.463 1.871 1.00 90.38 93 LYS A N 1
ATOM 694 C CA . LYS A 1 93 ? 10.582 8.356 2.906 1.00 90.38 93 LYS A CA 1
ATOM 695 C C . LYS A 1 93 ? 9.399 8.982 3.630 1.00 90.38 93 LYS A C 1
ATOM 697 O O . LYS A 1 93 ? 8.725 9.859 3.093 1.00 90.38 93 LYS A O 1
ATOM 702 N N . SER A 1 94 ? 9.180 8.569 4.878 1.00 83.12 94 SER A N 1
ATOM 703 C CA . SER A 1 94 ? 8.227 9.244 5.761 1.00 83.12 94 SER A CA 1
ATOM 704 C C . SER A 1 94 ? 8.679 10.688 5.971 1.00 83.12 94 SER A C 1
ATOM 706 O O . SER A 1 94 ? 9.817 10.919 6.402 1.00 83.12 94 SER A O 1
ATOM 708 N N . SER A 1 95 ? 7.808 11.653 5.683 1.00 73.00 95 SER A N 1
ATOM 709 C CA . SER A 1 95 ? 8.083 13.053 5.981 1.00 73.00 95 SER A CA 1
ATOM 710 C C . SER A 1 95 ? 8.149 13.212 7.500 1.00 73.00 95 SER A C 1
ATOM 712 O O . SER A 1 95 ? 7.181 12.977 8.221 1.00 73.00 95 SER A O 1
ATOM 714 N N . ARG A 1 96 ? 9.339 13.520 8.020 1.00 59.97 96 ARG A N 1
ATOM 715 C CA . ARG A 1 96 ? 9.485 13.855 9.435 1.00 59.97 96 ARG A CA 1
ATOM 716 C C . ARG A 1 96 ? 8.868 15.232 9.602 1.00 59.97 96 ARG A C 1
ATOM 718 O O . ARG A 1 96 ? 9.331 16.170 8.957 1.00 59.97 96 ARG A O 1
ATOM 725 N N . HIS A 1 97 ? 7.870 15.359 10.477 1.00 49.50 97 HIS A N 1
ATOM 726 C CA . HIS A 1 97 ? 7.505 16.667 11.004 1.00 49.50 97 HIS A CA 1
ATOM 727 C C . HIS A 1 97 ? 8.808 17.280 11.516 1.00 49.50 97 HIS A C 1
ATOM 729 O O . HIS A 1 97 ? 9.463 16.701 12.388 1.00 49.50 97 HIS A O 1
ATOM 735 N N . THR A 1 98 ? 9.253 18.377 10.908 1.00 41.03 98 THR A N 1
ATOM 736 C CA . THR A 1 98 ? 10.331 19.178 11.469 1.00 41.03 98 THR A CA 1
ATOM 737 C C . THR A 1 98 ? 9.790 19.687 12.791 1.00 41.03 98 THR A C 1
ATOM 739 O O . THR A 1 98 ? 9.119 20.716 12.838 1.00 41.03 98 THR A O 1
ATOM 742 N N . GLY A 1 99 ? 10.009 18.919 13.860 1.00 41.06 99 GLY A N 1
ATOM 743 C CA . GLY A 1 99 ? 9.865 19.425 15.205 1.00 41.06 99 GLY A CA 1
ATOM 744 C C . GLY A 1 99 ? 10.628 20.735 15.225 1.00 41.06 99 GLY A C 1
ATOM 745 O O . GLY A 1 99 ? 11.785 20.770 14.804 1.00 41.06 99 GLY A O 1
ATOM 746 N N . SER A 1 100 ? 9.929 21.805 15.592 1.00 39.78 100 SER A N 1
ATOM 747 C CA . SER A 1 100 ? 10.504 23.096 15.935 1.00 39.78 100 SER A CA 1
ATOM 748 C C . SER A 1 100 ? 11.703 22.835 16.853 1.00 39.78 100 SER A C 1
ATOM 750 O O . SER A 1 100 ? 11.569 22.601 18.051 1.00 39.78 100 SER A O 1
ATOM 752 N N . GLY A 1 101 ? 12.884 22.751 16.243 1.00 36.94 101 GLY A N 1
ATOM 753 C CA . GLY A 1 101 ? 14.143 22.625 16.941 1.00 36.94 101 GLY A CA 1
ATOM 754 C C . GLY A 1 101 ? 14.379 23.956 17.620 1.00 36.94 101 GLY A C 1
ATOM 755 O O . GLY A 1 101 ? 14.405 24.988 16.950 1.00 36.94 101 GLY A O 1
ATOM 756 N N . GLY A 1 102 ? 14.492 23.922 18.945 1.00 45.06 102 GLY A N 1
ATOM 757 C CA . GLY A 1 102 ? 14.859 25.069 19.756 1.00 45.06 102 GLY A CA 1
ATOM 758 C C . GLY A 1 102 ? 16.156 25.685 19.246 1.00 45.06 102 GLY A C 1
ATOM 759 O O . GLY A 1 102 ? 17.239 25.145 19.454 1.00 45.06 102 GLY A O 1
ATOM 760 N N . GLY A 1 103 ? 16.027 26.820 18.570 1.00 37.91 103 GLY A N 1
ATOM 761 C CA . GLY A 1 103 ? 17.107 27.766 18.367 1.00 37.91 103 GLY A CA 1
ATOM 762 C C . GLY A 1 103 ? 17.056 28.778 19.499 1.00 37.91 103 GLY A C 1
ATOM 763 O O . GLY A 1 103 ? 16.205 29.664 19.490 1.00 37.91 103 GLY A O 1
ATOM 764 N N . ASN A 1 104 ? 17.952 28.631 20.474 1.00 46.06 104 ASN A N 1
ATOM 765 C CA . ASN A 1 104 ? 18.344 29.733 21.345 1.00 46.06 104 ASN A CA 1
ATOM 766 C C . ASN A 1 104 ? 18.768 30.912 20.464 1.00 46.06 104 ASN A C 1
ATOM 768 O O . ASN A 1 104 ? 19.697 30.770 19.674 1.00 46.06 104 ASN A O 1
ATOM 772 N N . ASN A 1 105 ? 18.128 32.064 20.640 1.00 41.09 105 ASN A N 1
ATOM 773 C CA . ASN A 1 105 ? 18.786 33.350 20.476 1.00 41.09 105 ASN A CA 1
ATOM 774 C C . ASN A 1 105 ? 18.131 34.371 21.407 1.00 41.09 105 ASN A C 1
ATOM 776 O O . ASN A 1 105 ? 16.939 34.660 21.316 1.00 41.09 105 ASN A O 1
ATOM 780 N N . ASP A 1 106 ? 18.965 34.861 22.317 1.00 39.31 106 ASP A N 1
ATOM 781 C CA . ASP A 1 106 ? 18.771 36.033 23.153 1.00 39.31 106 ASP A CA 1
ATOM 782 C C . ASP A 1 106 ? 18.407 37.276 22.334 1.00 39.31 106 ASP A C 1
ATOM 784 O O . ASP A 1 106 ? 18.940 37.498 21.245 1.00 39.31 106 ASP A O 1
ATOM 788 N N . GLY A 1 107 ? 17.613 38.158 22.947 1.00 34.78 107 GLY A N 1
ATOM 789 C CA . GLY A 1 107 ? 17.727 39.595 22.706 1.00 34.78 107 GLY A CA 1
ATOM 790 C C . GLY A 1 107 ? 16.417 40.358 22.515 1.00 34.78 107 GLY A C 1
ATOM 791 O O . GLY A 1 107 ? 15.786 40.278 21.468 1.00 34.78 107 GLY A O 1
ATOM 792 N N . GLY A 1 108 ? 16.117 41.234 23.479 1.00 30.73 108 GLY A N 1
ATOM 793 C CA . GLY A 1 108 ? 15.492 42.531 23.193 1.00 30.73 108 GLY A CA 1
ATOM 794 C C . GLY A 1 108 ? 14.003 42.643 23.506 1.00 30.73 108 GLY A C 1
ATOM 795 O O . GLY A 1 108 ? 13.150 42.232 22.729 1.00 30.73 108 GLY A O 1
ATOM 796 N N . GLY A 1 109 ? 13.685 43.279 24.636 1.00 35.16 109 GLY A N 1
ATOM 797 C CA . GLY A 1 109 ? 12.321 43.680 24.964 1.00 35.16 109 GLY A CA 1
ATOM 798 C C . GLY A 1 109 ? 11.801 44.819 24.085 1.00 35.16 109 GLY A C 1
ATOM 799 O O . GLY A 1 109 ? 12.581 45.632 23.604 1.00 35.16 109 GLY A O 1
ATOM 800 N N . SER A 1 110 ? 10.476 44.908 23.940 1.00 34.59 110 SER A N 1
ATOM 801 C CA . SER A 1 110 ? 9.740 46.172 23.805 1.00 34.59 110 SER A CA 1
ATOM 802 C C . SER A 1 110 ? 8.221 45.940 23.793 1.00 34.59 110 SER A C 1
ATOM 804 O O . SER A 1 110 ? 7.697 45.064 23.114 1.00 34.59 110 SER A O 1
ATOM 806 N N . THR A 1 111 ? 7.556 46.755 24.604 1.00 36.06 111 THR A N 1
ATOM 807 C CA . THR A 1 111 ? 6.154 47.197 24.656 1.00 36.06 111 THR A CA 1
ATOM 808 C C . THR A 1 111 ? 5.112 46.664 23.653 1.00 36.06 111 THR A C 1
ATOM 810 O O . THR A 1 111 ? 5.145 46.959 22.467 1.00 36.06 111 THR A O 1
ATOM 813 N N . GLY A 1 112 ? 4.073 46.042 24.223 1.00 37.59 112 GLY A N 1
ATOM 814 C CA . GLY A 1 112 ? 2.654 46.412 24.108 1.00 37.59 112 GLY A CA 1
ATOM 815 C C . GLY A 1 112 ? 2.013 46.632 22.735 1.00 37.59 112 GLY A C 1
ATOM 816 O O . GLY A 1 112 ? 2.177 47.688 22.142 1.00 37.59 112 GLY A O 1
ATOM 817 N N . THR A 1 113 ? 1.055 45.771 22.369 1.00 35.91 113 THR A N 1
ATOM 818 C CA . THR A 1 113 ? -0.234 46.212 21.795 1.00 35.91 113 THR A CA 1
ATOM 819 C C . THR A 1 113 ? -1.324 45.150 22.006 1.00 35.91 113 THR A C 1
ATOM 821 O O . THR A 1 113 ? -1.137 43.976 21.702 1.00 35.91 113 THR A O 1
ATOM 824 N N . LYS A 1 114 ? -2.484 45.569 22.531 1.00 45.84 114 LYS A N 1
ATOM 825 C CA . LYS A 1 114 ? -3.727 44.782 22.591 1.00 45.84 114 LYS A CA 1
ATOM 826 C C . LYS A 1 114 ? -4.225 44.506 21.165 1.00 45.84 114 LYS A C 1
ATOM 828 O O . LYS A 1 114 ? -4.640 45.438 20.482 1.00 45.84 114 LYS A O 1
ATOM 833 N N . GLY A 1 115 ? -4.239 43.240 20.753 1.00 38.16 115 GLY A N 1
ATOM 834 C CA . GLY A 1 115 ? -4.811 42.766 19.490 1.00 38.16 115 GLY A CA 1
ATOM 835 C C . GLY A 1 115 ? -5.857 41.683 19.749 1.00 38.16 115 GLY A C 1
ATOM 836 O O . GLY A 1 115 ? -5.617 40.755 20.509 1.00 38.16 115 GLY A O 1
ATOM 837 N N . LYS A 1 116 ? -7.044 41.859 19.166 1.00 38.75 116 LYS A N 1
ATOM 838 C CA . LYS A 1 116 ? -8.276 41.083 19.367 1.00 38.75 116 LYS A CA 1
ATOM 839 C C . LYS A 1 116 ? -8.080 39.567 19.216 1.00 38.75 116 LYS A C 1
ATOM 841 O O . LYS A 1 116 ? -7.636 39.111 18.168 1.00 38.75 116 LYS A O 1
ATOM 846 N N . ASN A 1 117 ? -8.548 38.810 20.214 1.00 39.50 117 ASN A N 1
ATOM 847 C CA . ASN A 1 117 ? -8.825 37.377 20.109 1.00 39.50 117 ASN A CA 1
ATOM 848 C C . ASN A 1 117 ? -9.847 37.126 18.991 1.00 39.50 117 ASN A C 1
ATOM 850 O O . ASN A 1 117 ? -11.055 37.238 19.199 1.00 39.50 117 ASN A O 1
ATOM 854 N N . THR A 1 118 ? -9.370 36.756 17.809 1.00 43.88 118 THR A N 1
ATOM 855 C CA . THR A 1 118 ? -10.157 35.994 16.845 1.00 43.88 118 THR A CA 1
ATOM 856 C C . THR A 1 118 ? -10.155 34.555 17.339 1.00 43.88 118 THR A C 1
ATOM 858 O O . THR A 1 118 ? -9.200 33.807 17.158 1.00 43.88 118 THR A O 1
ATOM 861 N N . ALA A 1 119 ? -11.212 34.192 18.065 1.00 49.78 119 ALA A N 1
ATOM 862 C CA . ALA A 1 119 ? -11.458 32.822 18.474 1.00 49.78 119 ALA A CA 1
ATOM 863 C C . ALA A 1 119 ? -11.617 31.954 17.215 1.00 49.78 119 ALA A C 1
ATOM 865 O O . ALA A 1 119 ? -12.714 31.826 16.674 1.00 49.78 119 ALA A O 1
ATOM 866 N N . SER A 1 120 ? -10.526 31.344 16.750 1.00 55.19 120 SER A N 1
ATOM 867 C CA . SER A 1 120 ? -10.593 30.108 15.978 1.00 55.19 120 SER A CA 1
ATOM 868 C C . SER A 1 120 ? -11.105 29.034 16.936 1.00 55.19 120 SER A C 1
ATOM 870 O O . SER A 1 120 ? -10.351 28.333 17.610 1.00 55.19 120 SER A O 1
ATOM 872 N N . GLY A 1 121 ? -12.429 29.012 17.103 1.00 59.62 121 GLY A N 1
ATOM 873 C CA . GLY A 1 121 ? -13.121 28.114 18.011 1.00 59.62 121 GLY A CA 1
ATOM 874 C C . GLY A 1 121 ? -12.723 26.685 17.692 1.00 59.62 121 GLY A C 1
ATOM 875 O O . GLY A 1 121 ? -13.085 26.155 16.643 1.00 59.62 121 GLY A O 1
ATOM 876 N N . ARG A 1 122 ? -11.944 26.076 18.592 1.00 72.50 122 ARG A N 1
ATOM 877 C CA . ARG A 1 122 ? -11.614 24.657 18.522 1.00 72.50 122 ARG A CA 1
ATOM 878 C C . ARG A 1 122 ? -12.934 23.895 18.353 1.00 72.50 122 ARG A C 1
ATOM 880 O O . ARG A 1 122 ? -13.859 24.160 19.127 1.00 72.50 122 ARG A O 1
ATOM 887 N N . PRO A 1 123 ? -13.046 23.002 17.355 1.00 71.75 123 PRO A N 1
ATOM 888 C CA . PRO A 1 123 ? -14.296 22.315 17.077 1.00 71.75 123 PRO A CA 1
ATOM 889 C C . PRO A 1 123 ? -14.837 21.649 18.351 1.00 71.75 123 PRO A C 1
ATOM 891 O O . PRO A 1 123 ? -14.043 21.171 19.175 1.00 71.75 123 PRO A O 1
ATOM 894 N N . PRO A 1 124 ? -16.169 21.631 18.545 1.00 80.12 124 PRO A N 1
ATOM 895 C CA . PRO A 1 124 ? -16.784 21.025 19.716 1.00 80.12 124 PRO A CA 1
ATOM 896 C C . PRO A 1 124 ? -16.263 19.607 19.946 1.00 80.12 124 PRO A C 1
ATOM 898 O O . PRO A 1 124 ? -16.035 18.850 19.000 1.00 80.12 124 PRO A O 1
ATOM 901 N N . ARG A 1 125 ? -16.095 19.218 21.215 1.00 79.88 125 ARG A N 1
ATOM 902 C CA . ARG A 1 125 ? -15.577 17.890 21.583 1.00 79.88 125 ARG A CA 1
ATOM 903 C C . ARG A 1 125 ? -16.367 16.758 20.914 1.00 79.88 125 ARG A C 1
ATOM 905 O O . ARG A 1 125 ? -15.765 15.773 20.512 1.00 79.88 125 ARG A O 1
ATOM 912 N N . SER A 1 126 ? -17.680 16.915 20.748 1.00 82.81 126 SER A N 1
ATOM 913 C CA . SER A 1 126 ? -18.539 15.971 20.021 1.00 82.81 126 SER A CA 1
ATOM 914 C C . SER A 1 126 ? -18.166 15.837 18.541 1.00 82.81 126 SER A C 1
ATOM 916 O O . SER A 1 126 ? -18.123 14.722 18.027 1.00 82.81 126 SER A O 1
ATOM 918 N N . THR A 1 127 ? -17.837 16.940 17.866 1.00 81.94 127 THR A N 1
ATOM 919 C CA . THR A 1 127 ? -17.375 16.958 16.470 1.00 81.94 127 THR A CA 1
ATOM 920 C C . THR A 1 127 ? -16.012 16.284 16.330 1.00 81.94 127 THR A C 1
ATOM 922 O O . THR A 1 127 ? -15.828 15.466 15.436 1.00 81.94 127 THR A O 1
ATOM 925 N N . VAL A 1 128 ? -15.083 16.553 17.255 1.00 80.25 128 VAL A N 1
ATOM 926 C CA . VAL A 1 128 ? -13.761 15.898 17.277 1.00 80.25 128 VAL A CA 1
ATOM 927 C C . VAL A 1 128 ? -13.893 14.395 17.523 1.00 80.25 128 VAL A C 1
ATOM 929 O O . VAL A 1 128 ? -13.250 13.607 16.840 1.00 80.25 128 VAL A O 1
ATOM 932 N N . ILE A 1 129 ? -14.754 13.982 18.460 1.00 81.00 129 ILE A N 1
ATOM 933 C CA . ILE A 1 129 ? -15.021 12.560 18.722 1.00 81.00 129 ILE A CA 1
ATOM 934 C C . ILE A 1 129 ? -15.618 11.892 17.485 1.00 81.00 129 ILE A C 1
ATOM 936 O O . ILE A 1 129 ? -15.156 10.825 17.104 1.00 81.00 129 ILE A O 1
ATOM 940 N N . SER A 1 130 ? -16.597 12.527 16.838 1.00 81.12 130 SER A N 1
ATOM 941 C CA . SER A 1 130 ? -17.238 11.971 15.641 1.00 81.12 130 SER A CA 1
ATOM 942 C C . SER A 1 130 ? -16.239 11.816 14.489 1.00 81.12 130 SER A C 1
ATOM 944 O O . SER A 1 130 ? -16.221 10.785 13.827 1.00 81.12 130 SER A O 1
ATOM 946 N N . MET A 1 131 ? -15.355 12.801 14.292 1.00 78.94 131 MET A N 1
ATOM 947 C CA . MET A 1 131 ? -14.291 12.746 13.283 1.00 78.94 131 MET A CA 1
ATOM 948 C C . MET A 1 131 ? -13.291 11.618 13.570 1.00 78.94 131 MET A C 1
ATOM 950 O O . MET A 1 131 ? -12.956 10.847 12.676 1.00 78.94 131 MET A O 1
ATOM 954 N N . MET A 1 132 ? -12.863 11.473 14.827 1.00 77.88 132 MET A N 1
ATOM 955 C CA . MET A 1 132 ? -11.980 10.379 15.246 1.00 77.88 132 MET A CA 1
ATOM 956 C C . MET A 1 132 ? -12.661 9.012 15.091 1.00 77.88 132 MET A C 1
ATOM 958 O O . MET A 1 132 ? -12.040 8.057 14.637 1.00 77.88 132 MET A O 1
ATOM 962 N N . GLN A 1 133 ? -13.954 8.906 15.406 1.00 78.81 133 GLN A N 1
ATOM 963 C CA . GLN A 1 133 ? -14.728 7.677 15.205 1.00 78.81 133 GLN A CA 1
ATOM 964 C C . GLN A 1 133 ? -14.840 7.303 13.726 1.00 78.81 133 GLN A C 1
ATOM 966 O O . GLN A 1 133 ? -14.712 6.131 13.391 1.00 78.81 133 GLN A O 1
ATOM 971 N N . GLN A 1 134 ? -15.025 8.280 12.837 1.00 80.50 134 GLN A N 1
ATOM 972 C CA . GLN A 1 134 ? -15.022 8.032 11.395 1.00 80.50 134 GLN A CA 1
ATOM 973 C C . GLN A 1 134 ? -13.657 7.562 10.888 1.00 80.50 134 GLN A C 1
ATOM 975 O O . GLN A 1 134 ? -13.615 6.723 9.994 1.00 80.50 134 GLN A O 1
ATOM 980 N N . GLN A 1 135 ? -12.553 8.056 11.456 1.00 74.50 135 GLN A N 1
ATOM 981 C CA . GLN A 1 135 ? -11.205 7.605 1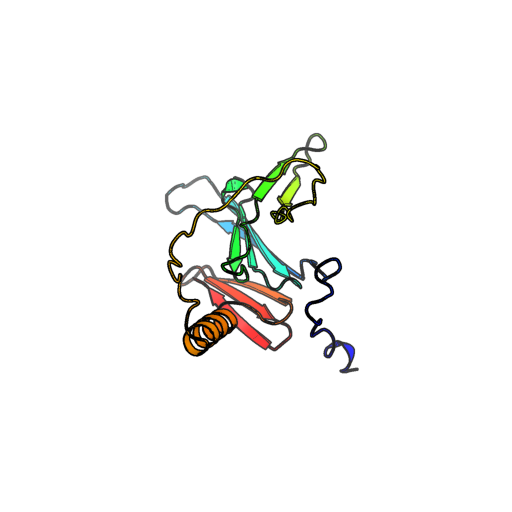1.090 1.00 74.50 135 GLN A CA 1
ATOM 982 C C . GLN A 1 135 ? -10.954 6.148 11.481 1.00 74.50 135 GLN A C 1
ATOM 984 O O . GLN A 1 135 ? -10.375 5.402 10.698 1.00 74.50 135 GLN A O 1
ATOM 989 N N . LEU A 1 136 ? -11.445 5.714 12.647 1.00 79.88 136 LEU A N 1
ATOM 990 C CA . LEU A 1 136 ? -11.317 4.319 13.090 1.00 79.88 136 LEU A CA 1
ATOM 991 C C . LEU A 1 136 ? -11.994 3.316 12.141 1.00 79.88 136 LEU A C 1
ATOM 993 O O . LEU A 1 136 ? -11.682 2.132 12.190 1.00 79.88 136 LEU A O 1
ATOM 997 N N . LEU A 1 137 ? -12.913 3.783 11.292 1.00 82.31 137 LEU A N 1
ATOM 998 C CA . LEU A 1 137 ? -13.622 2.966 10.308 1.00 82.31 137 LEU A CA 1
ATOM 999 C C . LEU A 1 137 ? -12.947 2.949 8.929 1.00 82.31 137 LEU A C 1
ATOM 1001 O O . LEU A 1 137 ? -13.445 2.269 8.042 1.00 82.31 137 LEU A O 1
ATOM 1005 N N . GLN A 1 138 ? -11.870 3.712 8.717 1.00 84.19 138 GLN A N 1
ATOM 1006 C CA . GLN A 1 138 ? -11.247 3.894 7.395 1.00 84.19 138 GLN A CA 1
ATOM 1007 C C . GLN A 1 138 ? -9.944 3.105 7.215 1.00 84.19 138 GLN A C 1
ATOM 1009 O O . GLN A 1 138 ? -9.406 3.047 6.107 1.00 84.19 138 GLN A O 1
ATOM 1014 N N . SER A 1 139 ? -9.419 2.503 8.282 1.00 90.44 139 SER A N 1
ATOM 1015 C CA . SER A 1 139 ? -8.156 1.770 8.246 1.00 90.44 139 SER A CA 1
ATOM 1016 C C . SER A 1 139 ? -8.123 0.616 9.234 1.00 90.44 139 SER A C 1
ATOM 1018 O O . SER A 1 139 ? -8.874 0.578 10.209 1.00 90.44 139 SER A O 1
ATOM 1020 N N . HIS A 1 140 ? -7.172 -0.290 9.024 1.00 93.25 140 HIS A N 1
ATOM 1021 C CA . HIS A 1 140 ? -6.866 -1.341 9.982 1.00 93.25 140 HIS A CA 1
ATOM 1022 C C . HIS A 1 140 ? -6.427 -0.765 11.335 1.00 93.25 140 HIS A C 1
ATOM 1024 O O . HIS A 1 140 ? -5.712 0.237 11.412 1.00 93.25 140 HIS A O 1
ATOM 1030 N N . LEU A 1 141 ? -6.862 -1.416 12.417 1.00 91.62 141 LEU A N 1
ATOM 1031 C CA . LEU A 1 141 ? -6.485 -1.059 13.791 1.00 91.62 141 LEU A CA 1
ATOM 1032 C C . LEU A 1 141 ? -5.421 -2.001 14.366 1.00 91.62 141 LEU A C 1
ATOM 1034 O O . LEU A 1 141 ? -4.805 -1.678 15.387 1.00 91.62 141 LEU A O 1
ATOM 1038 N N . ASP A 1 142 ? -5.145 -3.106 13.677 1.00 91.56 142 ASP A N 1
ATOM 1039 C CA . ASP A 1 142 ? -4.087 -4.069 13.978 1.00 91.56 142 ASP A CA 1
ATOM 1040 C C . ASP A 1 142 ? -3.229 -4.325 12.721 1.00 91.56 142 ASP A C 1
ATOM 1042 O O . ASP A 1 142 ? -3.519 -3.821 11.636 1.00 91.56 142 ASP A O 1
ATOM 1046 N N . ALA A 1 143 ? -2.137 -5.071 12.868 1.00 92.88 143 ALA A N 1
ATOM 1047 C CA . ALA A 1 143 ? -1.209 -5.383 11.790 1.00 92.88 143 ALA A CA 1
ATOM 1048 C C . ALA A 1 143 ? -1.922 -6.086 10.628 1.00 92.88 143 ALA A C 1
ATOM 1050 O O . ALA A 1 143 ? -2.560 -7.124 10.831 1.00 92.88 143 ALA A O 1
ATOM 1051 N N . VAL A 1 144 ? -1.738 -5.563 9.414 1.00 95.94 144 VAL A N 1
ATOM 1052 C CA . VAL A 1 144 ? -2.202 -6.213 8.183 1.00 95.94 144 VAL A CA 1
ATOM 1053 C C . VAL A 1 144 ? -1.379 -7.479 7.978 1.00 95.94 144 VAL A C 1
ATOM 1055 O O . VAL A 1 144 ? -0.148 -7.432 8.017 1.00 95.94 144 VAL A O 1
ATOM 1058 N N . LEU A 1 145 ? -2.053 -8.612 7.808 1.00 95.88 145 LEU A N 1
ATOM 1059 C CA . LEU A 1 145 ? -1.419 -9.924 7.692 1.00 95.88 145 LEU A CA 1
ATOM 1060 C C . LEU A 1 145 ? -1.467 -10.481 6.276 1.00 95.88 145 LEU A C 1
ATOM 1062 O O . LEU A 1 145 ? -0.553 -11.205 5.900 1.00 95.88 145 LEU A O 1
ATOM 1066 N N . ASP A 1 146 ? -2.503 -10.144 5.511 1.00 96.94 146 ASP A N 1
ATOM 1067 C CA . ASP A 1 146 ? -2.634 -10.580 4.126 1.00 96.94 146 ASP A CA 1
ATOM 1068 C C . ASP A 1 146 ? -3.356 -9.522 3.284 1.00 96.94 146 ASP A C 1
ATOM 1070 O O . ASP A 1 146 ? -4.106 -8.688 3.808 1.00 96.94 146 ASP A O 1
ATOM 1074 N N . LEU A 1 147 ? -3.082 -9.537 1.982 1.00 96.88 147 LEU A N 1
ATOM 1075 C CA . LEU A 1 147 ? -3.664 -8.640 0.996 1.00 96.88 147 LEU A CA 1
ATOM 1076 C C . LEU A 1 147 ? -3.706 -9.325 -0.373 1.00 96.88 147 LEU A C 1
ATOM 1078 O O . LEU A 1 147 ? -2.722 -9.905 -0.824 1.00 96.88 147 LEU A O 1
ATOM 1082 N N . VAL A 1 148 ? -4.830 -9.180 -1.068 1.00 96.69 148 VAL A N 1
ATOM 1083 C CA . VAL A 1 148 ? -5.045 -9.696 -2.421 1.00 96.69 148 VAL A CA 1
ATOM 1084 C C . VAL A 1 148 ? -5.665 -8.624 -3.313 1.00 96.69 148 VAL A C 1
ATOM 1086 O O . VAL A 1 148 ? -6.397 -7.755 -2.838 1.00 96.69 148 VAL A O 1
ATOM 1089 N N . ILE A 1 149 ? -5.372 -8.688 -4.614 1.00 94.62 149 ILE A N 1
ATOM 1090 C CA . ILE A 1 149 ? -6.066 -7.909 -5.644 1.00 94.62 149 ILE A CA 1
ATOM 1091 C C . ILE A 1 149 ? -7.013 -8.835 -6.397 1.00 94.62 149 ILE A C 1
ATOM 1093 O O . ILE A 1 149 ? -6.624 -9.919 -6.828 1.00 94.62 149 ILE A O 1
ATOM 1097 N N . ILE A 1 150 ? -8.250 -8.391 -6.560 1.00 93.12 150 ILE A N 1
ATOM 1098 C CA . ILE A 1 150 ? -9.261 -9.028 -7.397 1.00 93.12 150 ILE A CA 1
ATOM 1099 C C . ILE A 1 150 ? -9.382 -8.166 -8.646 1.00 93.12 150 ILE A C 1
ATOM 1101 O O . ILE A 1 150 ? -9.633 -6.981 -8.505 1.00 93.12 150 ILE A O 1
ATOM 1105 N N . GLU A 1 151 ? -9.200 -8.724 -9.843 1.00 88.25 151 GLU A N 1
ATOM 1106 C CA . GLU A 1 151 ? -9.296 -7.967 -11.109 1.00 88.25 151 GLU A CA 1
ATOM 1107 C C . GLU A 1 151 ? -10.698 -8.034 -11.741 1.00 88.25 151 GLU A C 1
ATOM 1109 O O . GLU A 1 151 ? -11.098 -7.143 -12.483 1.00 88.25 151 GLU A O 1
ATOM 1114 N N . TYR A 1 152 ? -11.470 -9.083 -11.438 1.00 85.56 152 TYR A N 1
ATOM 1115 C CA . TYR A 1 152 ? -12.803 -9.319 -11.996 1.00 85.56 152 TYR A CA 1
ATOM 1116 C C . TYR A 1 152 ? -13.817 -9.605 -10.879 1.00 85.56 152 TYR A C 1
ATOM 1118 O O . TYR A 1 152 ? -13.509 -10.395 -9.985 1.00 85.56 152 TYR A O 1
ATOM 1126 N N . PRO A 1 153 ? -15.047 -9.056 -10.921 1.00 87.00 153 PRO A N 1
ATOM 1127 C CA . PRO A 1 153 ? -15.625 -8.195 -11.965 1.00 87.00 153 PRO A CA 1
ATOM 1128 C C . PRO A 1 153 ? -15.236 -6.712 -11.867 1.00 87.00 153 PRO A C 1
ATOM 1130 O O . PRO A 1 153 ? -15.419 -5.979 -12.833 1.00 87.00 153 PRO A O 1
ATOM 1133 N N . TYR A 1 154 ? -14.706 -6.280 -10.722 1.00 89.06 154 TYR A N 1
ATOM 1134 C CA . TYR A 1 154 ? -14.199 -4.929 -10.494 1.00 89.06 154 TYR A CA 1
ATOM 1135 C C . TYR A 1 154 ? -12.841 -5.031 -9.817 1.00 89.06 154 TYR A C 1
ATOM 1137 O O . TYR A 1 154 ? -12.695 -5.821 -8.880 1.00 89.06 154 TYR A O 1
ATOM 1145 N N . THR A 1 155 ? -11.878 -4.226 -10.269 1.00 89.81 155 THR A N 1
ATOM 1146 C CA . THR A 1 155 ? -10.562 -4.179 -9.639 1.00 89.81 155 THR A CA 1
ATOM 1147 C C . THR A 1 155 ? -10.694 -3.676 -8.208 1.00 89.81 155 THR A C 1
ATOM 1149 O O . THR A 1 155 ? -11.138 -2.554 -7.990 1.00 89.81 155 THR A O 1
ATOM 1152 N N . MET A 1 156 ? -10.338 -4.513 -7.238 1.00 94.56 156 MET A N 1
ATOM 1153 C CA . MET A 1 156 ? -10.434 -4.204 -5.814 1.00 94.56 156 MET A CA 1
ATOM 1154 C C . MET A 1 156 ? -9.226 -4.755 -5.068 1.00 94.56 156 MET A C 1
ATOM 1156 O O . MET A 1 156 ? -8.707 -5.822 -5.400 1.00 94.56 156 MET A O 1
ATOM 1160 N N . SER A 1 157 ? -8.819 -4.062 -4.009 1.00 95.31 157 SER A N 1
ATOM 1161 C CA . SER A 1 157 ? -7.912 -4.613 -3.005 1.00 95.31 157 SER A CA 1
ATOM 1162 C C . SER A 1 157 ? -8.709 -5.130 -1.813 1.00 95.31 157 SER A C 1
ATOM 1164 O O . SER A 1 157 ? -9.638 -4.473 -1.343 1.00 95.31 157 SER A O 1
ATOM 1166 N N . VAL A 1 158 ? -8.353 -6.318 -1.330 1.00 97.31 158 VAL A N 1
ATOM 1167 C CA . VAL A 1 158 ? -8.915 -6.908 -0.114 1.00 97.31 158 VAL A CA 1
ATOM 1168 C C . VAL A 1 158 ? -7.776 -7.158 0.854 1.00 97.31 158 VAL A C 1
ATOM 1170 O O . VAL A 1 158 ? -6.811 -7.836 0.507 1.00 97.31 158 VAL A O 1
ATOM 1173 N N . SER A 1 159 ? -7.883 -6.623 2.063 1.00 97.50 159 SER A N 1
ATOM 1174 C CA . SER A 1 159 ? -6.860 -6.739 3.099 1.00 97.50 159 SER A CA 1
ATOM 1175 C C . SER A 1 159 ? -7.453 -7.227 4.410 1.00 97.50 159 SER A C 1
ATOM 1177 O O . SER A 1 159 ? -8.608 -6.940 4.732 1.00 97.50 159 SER A O 1
ATOM 1179 N N . VAL A 1 160 ? -6.654 -7.963 5.180 1.00 97.62 160 VAL A N 1
ATOM 1180 C CA . VAL A 1 160 ? -7.065 -8.510 6.478 1.00 97.62 160 VAL A CA 1
ATOM 1181 C C . VAL A 1 160 ? -6.037 -8.187 7.552 1.00 97.62 160 VAL A C 1
ATOM 1183 O O . VAL A 1 160 ? -4.830 -8.245 7.301 1.00 97.62 160 VAL A O 1
ATOM 1186 N N . ASP A 1 161 ? -6.499 -7.874 8.761 1.00 95.62 161 ASP A N 1
ATOM 1187 C CA . ASP A 1 161 ? -5.619 -7.703 9.918 1.00 95.62 161 ASP A CA 1
ATOM 1188 C C . ASP A 1 161 ? -5.715 -8.842 10.934 1.00 95.62 161 ASP A C 1
ATOM 1190 O O . ASP A 1 161 ? -6.567 -9.730 10.871 1.00 95.62 161 ASP A O 1
ATOM 1194 N N . ARG A 1 162 ? -4.800 -8.805 11.904 1.00 94.00 162 ARG A N 1
ATOM 1195 C CA . ARG A 1 162 ? -4.715 -9.765 13.009 1.00 94.00 162 ARG A CA 1
ATOM 1196 C C . ARG A 1 162 ? -5.975 -9.819 13.878 1.00 94.00 162 ARG A C 1
ATOM 1198 O O . ARG A 1 162 ? -6.229 -10.861 14.481 1.00 94.00 162 ARG A O 1
ATOM 1205 N N . SER A 1 163 ? -6.761 -8.746 13.936 1.00 91.00 163 SER A N 1
ATOM 1206 C CA . SER A 1 163 ? -8.013 -8.712 14.697 1.00 91.00 163 SER A CA 1
ATOM 1207 C C . SER A 1 163 ? -9.181 -9.375 13.958 1.00 91.00 163 SER A C 1
ATOM 1209 O O . SER A 1 163 ? -10.254 -9.549 14.534 1.00 91.00 163 SER A O 1
ATOM 1211 N N . GLY A 1 164 ? -8.963 -9.798 12.707 1.00 92.75 164 GLY A N 1
ATOM 1212 C CA . GLY A 1 164 ? -9.975 -10.416 11.856 1.00 92.75 164 GLY A CA 1
ATOM 1213 C C . GLY A 1 164 ? -10.825 -9.403 11.090 1.00 92.75 164 GLY A C 1
ATOM 1214 O O . GLY A 1 164 ? -11.858 -9.782 10.540 1.00 92.75 164 GLY A O 1
ATOM 1215 N N . VAL A 1 165 ? -10.422 -8.128 11.045 1.00 94.56 165 VAL A N 1
ATOM 1216 C CA . VAL A 1 165 ? -11.104 -7.108 10.239 1.00 94.56 165 VAL A CA 1
ATOM 1217 C C . VAL A 1 165 ? -10.679 -7.246 8.785 1.00 94.56 165 VAL A C 1
ATOM 1219 O O . VAL A 1 165 ? -9.495 -7.412 8.484 1.00 94.56 165 VAL A O 1
ATOM 1222 N N . VAL A 1 166 ? -11.660 -7.145 7.888 1.00 96.69 166 VAL A N 1
ATOM 1223 C CA . VAL A 1 166 ? -11.471 -7.178 6.438 1.00 96.69 166 VAL A CA 1
ATOM 1224 C C . VAL A 1 166 ? -11.843 -5.819 5.865 1.00 96.69 166 VAL A C 1
ATOM 1226 O O . VAL A 1 166 ? -12.949 -5.336 6.105 1.00 96.69 166 VAL A O 1
ATOM 1229 N N . PHE A 1 167 ? -10.942 -5.232 5.084 1.00 96.31 167 PHE A N 1
ATOM 1230 C CA . PHE A 1 167 ? -11.237 -4.055 4.277 1.00 96.31 167 PHE A CA 1
ATOM 1231 C C . PHE A 1 167 ? -11.252 -4.409 2.796 1.00 96.31 167 PHE A C 1
ATOM 1233 O O . PHE A 1 167 ? -10.463 -5.230 2.331 1.00 96.31 167 PHE A O 1
ATOM 1240 N N . VAL A 1 168 ? -12.164 -3.768 2.068 1.00 95.62 168 VAL A N 1
ATOM 1241 C CA . VAL A 1 168 ? -12.279 -3.859 0.614 1.00 95.62 168 VAL A CA 1
ATOM 1242 C C . VAL A 1 168 ? -12.233 -2.438 0.069 1.00 95.62 168 VAL A C 1
ATOM 1244 O O . VAL A 1 168 ? -13.074 -1.619 0.440 1.00 95.62 168 VAL A O 1
ATOM 1247 N N . PHE A 1 169 ? -11.254 -2.149 -0.784 1.00 93.12 169 PHE A N 1
ATOM 1248 C CA . PHE A 1 169 ? -11.122 -0.859 -1.461 1.00 93.12 169 PHE A CA 1
ATOM 1249 C C . PHE A 1 169 ? -11.258 -1.054 -2.967 1.00 93.12 169 PHE A C 1
ATOM 1251 O O . PHE A 1 169 ? -10.660 -1.980 -3.520 1.00 93.12 169 PHE A O 1
ATOM 1258 N N . GLN A 1 170 ? -12.023 -0.168 -3.600 1.00 88.31 170 GLN A N 1
ATOM 1259 C CA . GLN A 1 170 ? -12.167 -0.049 -5.048 1.00 88.31 170 GLN A CA 1
ATOM 1260 C C . GLN A 1 170 ? -11.499 1.241 -5.517 1.00 88.31 170 GLN A C 1
ATOM 1262 O O . GLN A 1 170 ? -11.667 2.262 -4.809 1.00 88.31 170 GLN A O 1
#

Organism: NCBI:txid72228

InterPro domains:
  IPR045162 Serine/threonine-protein kinase Vps15-like [PTHR17583] (11-169)

Secondary structure (DSSP, 8-state):
--GGGS-----TT-TTT----EEEEEEEEEEPTT-TT-EEEEEEEEETT--EEEEESS-GGG-EEEES--TTSPPPEEEEEEEETTEEEEEEE----------------------------PPPHHHHHHHHHHHHTTS-SS-EEEEEEE-SSS-EEEEEETTS-EEEE-

Radius of gyration: 21.89 Å; chains: 1; bounding box: 44×69×51 Å

Sequence (170 aa):
MLARFATNLESNNDAANADRGVRAMVVGTGAAEDSRDVRHAYMATGGSDKKLRFWDIGRIENSGVYSGLLPDEPLPTYMTSHPTTGVTVNAEKSSRHTGSGGGNNDGGGSTGTKGKNTASGRPPRSTVISMMQQQLLQSHLDAVLDLVIIEYPYTMSVSVDRSGVVFVFQ

Foldseek 3Di:
DCVVLVDDPPDPPVPVPQPPDWQAKDWDWDDDPPDPPDTFIKMWTFWQLQWIKIAGPVCRQPIFTPFNADPPFDTWDWDWDDPDPPDIDIDTHGDDPPDPDDDDDDDDDDDDDDDDPPPPPDPPPVVVVVVVVVSPVGTDPGTWNYWDFDPPPHTWIWIAHSVGDIDIGD

pLDDT: mean 76.71, std 21.35, range [30.73, 97.62]